Protein AF-A0A967MI50-F1 (afdb_monomer_lite)

Structure (mmCIF, N/CA/C/O backbone):
data_AF-A0A967MI50-F1
#
_entry.id   AF-A0A967MI50-F1
#
loop_
_atom_site.group_PDB
_atom_site.id
_atom_site.type_symbol
_atom_site.label_atom_id
_atom_site.label_alt_id
_atom_site.label_comp_id
_atom_site.label_asym_id
_atom_site.label_entity_id
_atom_site.label_seq_id
_atom_site.pdbx_PDB_ins_code
_atom_site.Cartn_x
_atom_site.Cartn_y
_atom_site.Cartn_z
_atom_site.occupancy
_atom_site.B_iso_or_equiv
_atom_site.auth_seq_id
_atom_site.auth_comp_id
_atom_site.auth_asym_id
_atom_site.auth_atom_id
_atom_site.pdbx_PDB_model_num
ATOM 1 N N . MET A 1 1 ? -12.822 7.056 10.143 1.00 92.88 1 MET A N 1
ATOM 2 C CA . MET A 1 1 ? -11.696 7.834 10.703 1.00 92.88 1 MET A CA 1
ATOM 3 C C . MET A 1 1 ? -12.243 8.909 11.616 1.00 92.88 1 MET A C 1
ATOM 5 O O . MET A 1 1 ? -13.267 9.495 11.274 1.00 92.88 1 MET A O 1
ATOM 9 N N . ALA A 1 2 ? -11.565 9.170 12.729 1.00 95.12 2 ALA A N 1
ATOM 10 C CA . ALA A 1 2 ? -11.855 10.281 13.630 1.00 95.12 2 ALA A CA 1
ATOM 11 C C . ALA A 1 2 ? -10.566 10.714 14.360 1.00 95.12 2 ALA A C 1
ATOM 13 O O . ALA A 1 2 ? -9.608 9.934 14.403 1.00 95.12 2 ALA A O 1
ATOM 14 N N . PRO A 1 3 ? -10.498 11.943 14.900 1.00 96.38 3 PRO A N 1
ATOM 15 C CA . PRO A 1 3 ? -9.355 12.371 15.698 1.00 96.38 3 PRO A CA 1
ATOM 16 C C . PRO A 1 3 ? -9.267 11.623 17.037 1.00 96.38 3 PRO A C 1
ATOM 18 O O . PRO A 1 3 ? -10.261 11.520 17.751 1.00 96.38 3 PRO A O 1
ATOM 21 N N . GLU A 1 4 ? -8.069 11.171 17.396 1.00 96.88 4 GLU A N 1
ATOM 22 C CA . GLU A 1 4 ? -7.679 10.768 18.750 1.00 96.88 4 GLU A CA 1
ATOM 23 C C . GLU A 1 4 ? -6.684 11.821 19.260 1.00 96.88 4 GLU A C 1
ATOM 25 O O . GLU A 1 4 ? -5.675 12.083 18.610 1.00 96.88 4 GLU A O 1
ATOM 30 N N . ASP A 1 5 ? -7.018 12.512 20.354 1.00 94.69 5 ASP A N 1
ATOM 31 C CA . ASP A 1 5 ? -6.256 13.661 20.879 1.00 94.69 5 ASP A CA 1
ATOM 32 C C . ASP A 1 5 ? -5.909 14.733 19.823 1.00 94.69 5 ASP A C 1
ATOM 34 O O . ASP A 1 5 ? -4.841 15.338 19.829 1.00 94.69 5 ASP A O 1
ATOM 38 N N . GLY A 1 6 ? -6.843 14.981 18.899 1.00 95.81 6 GLY A N 1
ATOM 39 C CA . GLY A 1 6 ? -6.698 15.985 17.839 1.00 95.81 6 GLY A CA 1
ATOM 40 C C . GLY A 1 6 ? -5.983 15.498 16.574 1.00 95.81 6 GLY A C 1
ATOM 41 O O . GLY A 1 6 ? -5.973 16.232 15.587 1.00 95.81 6 GLY A O 1
ATOM 42 N N . VAL A 1 7 ? -5.469 14.262 16.553 1.00 95.62 7 VAL A N 1
ATOM 43 C CA . VAL A 1 7 ? -4.745 13.679 15.410 1.00 95.62 7 VAL A CA 1
ATOM 44 C C . VAL A 1 7 ? -5.583 12.594 14.733 1.00 95.62 7 VAL A C 1
ATOM 46 O O . VAL A 1 7 ? -6.155 11.724 15.389 1.00 95.62 7 VAL A O 1
ATOM 49 N N . LEU A 1 8 ? -5.706 12.658 13.402 1.00 96.31 8 LEU A N 1
ATOM 50 C CA . LEU A 1 8 ? -6.582 11.766 12.636 1.00 96.31 8 LEU A CA 1
ATOM 51 C C . LEU A 1 8 ? -6.094 10.313 12.689 1.00 96.31 8 LEU A C 1
ATOM 53 O O . LEU A 1 8 ? -4.990 10.014 12.245 1.00 96.31 8 LEU A O 1
ATOM 57 N N . ASN A 1 9 ? -6.958 9.410 13.144 1.00 97.38 9 ASN A N 1
ATOM 58 C CA . ASN A 1 9 ? -6.672 7.984 13.226 1.00 97.38 9 ASN A CA 1
ATOM 59 C C . ASN A 1 9 ? -7.755 7.140 12.539 1.00 97.38 9 ASN A C 1
ATOM 61 O O . ASN A 1 9 ? -8.870 7.600 12.234 1.00 97.38 9 ASN A O 1
ATOM 65 N N . VAL A 1 10 ? -7.422 5.876 12.285 1.00 97.50 10 VAL A N 1
ATOM 66 C CA . VAL A 1 10 ? -8.356 4.872 11.783 1.00 97.50 10 VAL A CA 1
ATOM 67 C C . VAL A 1 10 ? -9.135 4.294 12.957 1.00 97.50 10 VAL A C 1
ATOM 69 O O . VAL A 1 10 ? -8.570 3.970 13.997 1.00 97.50 10 VAL A O 1
ATOM 72 N N . TRP A 1 11 ? -10.454 4.206 12.789 1.00 97.12 11 TRP A N 1
ATOM 73 C CA . TRP A 1 11 ? -11.377 3.710 13.805 1.00 97.12 11 TRP A CA 1
ATOM 74 C C . TRP A 1 11 ? -12.170 2.549 13.223 1.00 97.12 11 TRP A C 1
ATOM 76 O O . TRP A 1 11 ? -12.632 2.646 12.081 1.00 97.12 11 TRP A O 1
ATOM 86 N N . VAL A 1 12 ? -12.331 1.484 14.003 1.00 96.12 12 VAL A N 1
ATOM 87 C CA . VAL A 1 12 ? -13.017 0.249 13.606 1.00 96.12 12 VAL A CA 1
ATOM 88 C C . VAL A 1 12 ? -14.035 -0.121 14.675 1.00 96.12 12 VAL A C 1
ATOM 90 O O . VAL A 1 12 ? -13.785 0.030 15.868 1.00 96.12 12 VAL A O 1
ATOM 93 N N . GLY A 1 13 ? -15.202 -0.589 14.243 1.00 94.56 13 GLY A N 1
ATOM 94 C CA . GLY A 1 13 ? -16.276 -1.038 15.119 1.00 94.56 13 GLY A CA 1
ATOM 95 C C . GLY A 1 13 ? -17.375 -1.757 14.339 1.00 94.56 13 GLY A C 1
ATOM 96 O O . GLY A 1 13 ? -17.318 -1.814 13.106 1.00 94.56 13 GLY A O 1
ATOM 97 N N . PRO A 1 14 ? -18.384 -2.302 15.037 1.00 94.75 14 PRO A N 1
ATOM 98 C CA . PRO A 1 14 ? -19.516 -2.961 14.401 1.00 94.75 14 PRO A CA 1
ATOM 99 C C . PRO A 1 14 ? -20.259 -2.011 13.456 1.00 94.75 14 PRO A C 1
ATOM 101 O O . PRO A 1 14 ? -20.583 -0.879 13.821 1.00 94.75 14 PRO A O 1
ATOM 104 N N . ALA A 1 15 ? -20.579 -2.485 12.250 1.00 93.38 15 ALA A N 1
ATOM 105 C CA . ALA A 1 15 ? -21.279 -1.680 11.246 1.00 93.38 15 ALA A CA 1
ATOM 106 C C . ALA A 1 15 ? -22.688 -1.249 11.698 1.00 93.38 15 ALA A C 1
ATOM 108 O O . ALA A 1 15 ? -23.177 -0.200 11.284 1.00 93.38 15 ALA A O 1
ATOM 109 N N . ASP A 1 16 ? -23.333 -2.041 12.559 1.00 97.44 16 ASP A N 1
ATOM 110 C CA . ASP A 1 16 ? -24.654 -1.769 13.130 1.00 97.44 16 ASP A CA 1
ATOM 111 C C . ASP A 1 16 ? -24.607 -0.914 14.409 1.00 97.44 16 ASP A C 1
ATOM 113 O O . ASP A 1 16 ? -25.640 -0.395 14.836 1.00 97.44 16 ASP A O 1
ATOM 117 N N . ARG A 1 17 ? -23.422 -0.728 15.010 1.00 96.94 17 ARG A N 1
ATOM 118 C CA . ARG A 1 17 ? -23.211 0.070 16.229 1.00 96.94 17 ARG A CA 1
ATOM 119 C C . ARG A 1 17 ? -21.972 0.971 16.103 1.00 96.94 17 ARG A C 1
ATOM 121 O O . ARG A 1 17 ? -21.010 0.798 16.850 1.00 96.94 17 ARG A O 1
ATOM 128 N N . PRO A 1 18 ? -21.987 1.990 15.217 1.00 94.00 18 PRO A N 1
ATOM 129 C CA . PRO A 1 18 ? -20.830 2.864 14.988 1.00 94.00 18 PRO A CA 1
ATOM 130 C C . PRO A 1 18 ? -20.335 3.612 16.234 1.00 94.00 18 PRO A C 1
ATOM 132 O O . PRO A 1 18 ? -19.173 3.999 16.295 1.00 94.00 18 PRO A O 1
ATOM 135 N N . SER A 1 19 ? -21.198 3.812 17.236 1.00 95.75 19 SER A N 1
ATOM 136 C CA . SER A 1 19 ? -20.828 4.410 18.525 1.00 95.75 19 SER A CA 1
ATOM 137 C C . SER A 1 19 ? -19.870 3.550 19.355 1.00 95.75 19 SER A C 1
ATOM 139 O O . SER A 1 19 ? -19.278 4.060 20.297 1.00 95.75 19 SER A O 1
ATOM 141 N N . GLU A 1 20 ? -19.740 2.260 19.037 1.00 96.50 20 GLU A N 1
ATOM 142 C CA . GLU A 1 20 ? -18.793 1.336 19.674 1.00 96.50 20 GLU A CA 1
ATOM 143 C C . GLU A 1 20 ? -17.446 1.273 18.940 1.00 96.50 20 GLU A C 1
ATOM 145 O O . GLU A 1 20 ? -16.582 0.485 19.318 1.00 96.50 20 GLU A O 1
ATOM 150 N N . ALA A 1 21 ? -17.249 2.069 17.883 1.00 96.62 21 ALA A N 1
ATOM 151 C CA . ALA A 1 21 ? -15.967 2.120 17.197 1.00 96.62 21 ALA A CA 1
ATOM 152 C C . ALA A 1 21 ? -14.868 2.669 18.116 1.00 96.62 21 ALA A C 1
ATOM 154 O O . ALA A 1 21 ? -15.068 3.662 18.817 1.00 96.62 21 ALA A O 1
ATOM 155 N N . GLY A 1 22 ? -13.696 2.042 18.062 1.00 96.25 22 GLY A N 1
ATOM 156 C CA . GLY A 1 22 ? -12.484 2.486 18.745 1.00 96.25 22 GLY A CA 1
ATOM 157 C C . GLY A 1 22 ? -11.369 2.781 17.748 1.00 96.25 22 GLY A C 1
ATOM 158 O O . GLY A 1 22 ? -11.373 2.253 16.632 1.00 96.25 22 GLY A O 1
ATOM 159 N N . ALA A 1 23 ? -10.420 3.628 18.144 1.00 96.81 23 ALA A N 1
ATOM 160 C CA . ALA A 1 23 ? -9.195 3.831 17.385 1.00 96.81 23 ALA A CA 1
ATOM 161 C C . ALA A 1 23 ? -8.395 2.519 17.342 1.00 96.81 23 ALA A C 1
ATOM 163 O O . ALA A 1 23 ? -8.193 1.885 18.375 1.00 96.81 23 ALA A O 1
ATOM 164 N N . VAL A 1 24 ? -7.971 2.109 16.145 1.00 97.19 24 VAL A N 1
ATOM 165 C CA . VAL A 1 24 ? -7.056 0.967 15.954 1.00 97.19 24 VAL A CA 1
ATOM 166 C C . VAL A 1 24 ? -5.645 1.426 15.621 1.00 97.19 24 VAL A C 1
ATOM 168 O O . VAL A 1 24 ? -4.698 0.676 15.781 1.00 97.19 24 VAL A O 1
ATOM 171 N N . THR A 1 25 ? -5.488 2.669 15.180 1.00 96.62 25 THR A N 1
ATOM 172 C CA . THR A 1 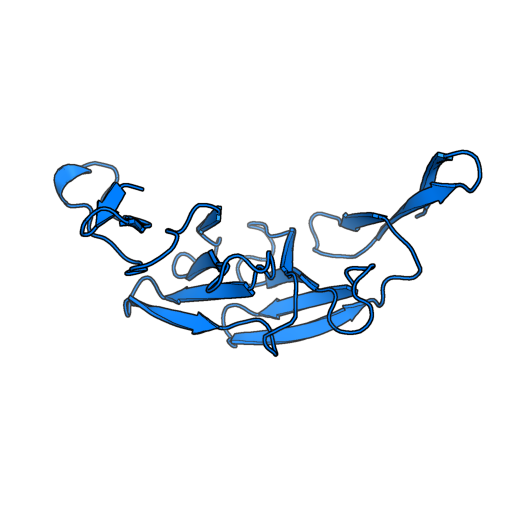25 ? -4.186 3.316 15.041 1.00 96.62 25 THR A CA 1
ATOM 173 C C . THR A 1 25 ? -4.076 4.434 16.066 1.00 96.62 25 THR A C 1
ATOM 175 O O . THR A 1 25 ? -5.087 5.030 16.436 1.00 96.62 25 THR A O 1
ATOM 178 N N . HIS A 1 26 ? -2.849 4.747 16.476 1.00 95.12 26 HIS A N 1
ATOM 179 C CA . HIS A 1 26 ? -2.576 5.722 17.536 1.00 95.12 26 HIS A CA 1
ATOM 180 C C . HIS A 1 26 ? -1.485 6.714 17.132 1.00 95.12 26 HIS A C 1
ATOM 182 O O . HIS A 1 26 ? -0.593 7.022 17.924 1.00 95.12 26 HIS A O 1
ATOM 188 N N . ASP A 1 27 ? -1.522 7.186 15.884 1.00 94.00 27 ASP A N 1
ATOM 189 C CA . ASP A 1 27 ? -0.601 8.225 15.444 1.00 94.00 27 ASP A CA 1
ATOM 190 C C . ASP A 1 27 ? -0.854 9.527 16.211 1.00 94.00 27 ASP A C 1
ATOM 192 O O . ASP A 1 27 ? -2.003 9.912 16.447 1.00 94.00 27 ASP A O 1
ATOM 196 N N . ARG A 1 28 ? 0.236 10.192 16.600 1.00 93.50 28 ARG A N 1
ATOM 197 C CA . ARG A 1 28 ? 0.229 11.398 17.444 1.00 93.50 28 ARG A CA 1
ATOM 198 C C . ARG A 1 28 ? 0.812 12.622 16.752 1.00 93.50 28 ARG A C 1
ATOM 200 O O . ARG A 1 28 ? 0.946 13.655 17.399 1.00 93.50 28 ARG A O 1
ATOM 207 N N . ASP A 1 29 ? 1.138 12.507 15.470 1.00 91.50 29 ASP A N 1
ATOM 208 C CA . ASP A 1 29 ? 1.790 13.571 14.720 1.00 91.50 29 ASP A CA 1
ATOM 209 C C . ASP 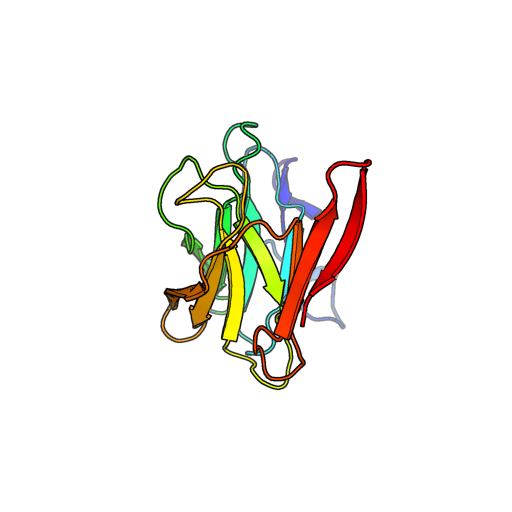A 1 29 ? 0.933 14.038 13.535 1.00 91.50 29 ASP A C 1
ATOM 211 O O . ASP A 1 29 ? 0.116 14.955 13.661 1.00 91.50 29 ASP A O 1
ATOM 215 N N . ARG A 1 30 ? 1.064 13.393 12.372 1.00 90.31 30 ARG A N 1
ATOM 216 C CA . ARG A 1 30 ? 0.479 13.896 11.119 1.00 90.31 30 ARG A CA 1
ATOM 217 C C . ARG A 1 30 ? -0.939 13.399 10.860 1.00 90.31 30 ARG A C 1
ATOM 219 O O . ARG A 1 30 ? -1.687 14.040 10.112 1.00 90.31 30 ARG A O 1
ATOM 226 N N . GLY A 1 31 ? -1.306 12.271 11.443 1.00 92.88 31 GLY A N 1
ATOM 227 C CA . GLY A 1 31 ? -2.525 11.513 11.219 1.00 92.88 31 GLY A CA 1
ATOM 228 C C . GLY A 1 31 ? -2.473 10.613 9.984 1.00 92.88 31 GLY A C 1
ATOM 229 O O . GLY A 1 31 ? -1.815 10.909 8.983 1.00 92.88 31 GLY A O 1
ATOM 230 N N . ILE A 1 32 ? -3.243 9.529 10.027 1.00 94.69 32 ILE A N 1
ATOM 231 C CA . ILE A 1 32 ? -3.342 8.535 8.954 1.00 94.69 32 ILE A CA 1
ATOM 232 C C . ILE A 1 32 ? -4.491 8.906 8.017 1.00 94.69 32 ILE A C 1
ATOM 234 O O . ILE A 1 32 ? -5.632 9.086 8.446 1.00 94.69 32 ILE A O 1
ATOM 238 N N . ARG A 1 33 ? -4.183 9.029 6.721 1.00 92.12 33 ARG A N 1
ATOM 239 C CA . ARG A 1 33 ? -5.141 9.446 5.675 1.00 92.12 33 ARG A CA 1
ATOM 240 C C . ARG A 1 33 ? -5.393 8.379 4.620 1.00 92.12 33 ARG A C 1
ATOM 242 O O . ARG A 1 33 ? -6.489 8.327 4.068 1.00 92.12 33 ARG A O 1
ATOM 249 N N . THR A 1 34 ? -4.406 7.526 4.373 1.00 95.06 34 THR A N 1
ATOM 250 C CA . THR A 1 34 ? -4.478 6.473 3.362 1.00 95.06 34 THR A CA 1
ATOM 251 C C . THR A 1 34 ? -4.414 5.127 4.055 1.00 95.06 34 THR A C 1
ATOM 253 O O . THR A 1 34 ? -3.407 4.796 4.675 1.00 95.06 34 THR A O 1
ATOM 256 N N . TYR A 1 35 ? -5.499 4.367 3.966 1.00 96.75 35 TYR A N 1
ATOM 257 C CA . TYR A 1 35 ? -5.623 3.043 4.561 1.00 96.75 35 TYR A CA 1
ATOM 258 C C . TYR A 1 35 ? -6.581 2.178 3.744 1.00 96.75 35 TYR A C 1
ATOM 260 O O . TYR A 1 35 ? -7.364 2.684 2.936 1.00 96.75 35 TYR A O 1
ATOM 268 N N . SER A 1 36 ? -6.521 0.866 3.935 1.00 96.12 36 SER A N 1
ATOM 269 C CA . SER A 1 36 ? -7.437 -0.093 3.317 1.00 96.12 36 SER A CA 1
ATOM 270 C C . SER A 1 36 ? -7.574 -1.337 4.188 1.00 96.12 36 SER A C 1
ATOM 272 O O . SER A 1 36 ? -6.594 -1.818 4.753 1.00 96.12 36 SER A O 1
ATOM 274 N N . PHE A 1 37 ? -8.794 -1.866 4.277 1.00 96.62 37 PHE A N 1
ATOM 275 C CA . PHE A 1 37 ? -9.020 -3.209 4.807 1.00 96.62 37 PHE A CA 1
ATOM 276 C C . PHE A 1 37 ? -8.601 -4.229 3.754 1.00 96.62 37 PHE A C 1
ATOM 278 O O . PHE A 1 37 ? -8.983 -4.101 2.587 1.00 96.62 37 PHE A O 1
ATOM 285 N N . CYS A 1 38 ? -7.820 -5.220 4.165 1.00 97.88 38 CYS A N 1
ATOM 286 C CA . CYS A 1 38 ? -7.419 -6.312 3.296 1.00 97.88 38 CYS A CA 1
ATOM 287 C C . CYS A 1 38 ? -8.528 -7.364 3.202 1.00 97.88 38 CYS A C 1
ATOM 289 O O . CYS A 1 38 ? -9.475 -7.386 3.988 1.00 97.88 38 CYS A O 1
ATOM 291 N N . HIS A 1 39 ? -8.416 -8.245 2.213 1.00 96.88 39 HIS A N 1
ATOM 292 C CA . HIS A 1 39 ? -9.400 -9.298 1.958 1.00 96.88 39 HIS A CA 1
ATOM 293 C C . HIS A 1 39 ? -9.187 -10.575 2.795 1.00 96.88 39 HIS A C 1
ATOM 295 O O . HIS A 1 39 ? -9.770 -11.608 2.474 1.00 96.88 39 HIS A O 1
ATOM 301 N N . ASP A 1 40 ? -8.352 -10.522 3.835 1.00 95.12 40 ASP A N 1
ATOM 302 C CA . ASP A 1 40 ? -8.000 -11.639 4.724 1.00 95.12 40 ASP A CA 1
ATOM 303 C C . ASP A 1 40 ? -8.747 -11.617 6.074 1.00 95.12 40 ASP A C 1
ATOM 305 O O . ASP A 1 40 ? -8.395 -12.366 6.985 1.00 95.12 40 ASP A O 1
ATOM 309 N N . ASP A 1 41 ? -9.754 -10.746 6.209 1.00 91.75 41 ASP A N 1
ATOM 310 C CA . ASP A 1 41 ? -10.572 -10.525 7.414 1.00 91.75 41 ASP A CA 1
ATOM 311 C C . ASP A 1 41 ? -9.779 -10.148 8.683 1.00 91.75 41 ASP A C 1
ATOM 313 O O . ASP A 1 41 ? -10.323 -10.160 9.790 1.00 91.75 41 ASP A O 1
ATOM 317 N N . ARG A 1 42 ? -8.497 -9.795 8.541 1.00 94.44 42 ARG A N 1
ATOM 318 C CA . ARG A 1 42 ? -7.575 -9.613 9.669 1.00 94.44 42 ARG A CA 1
ATOM 319 C C . ARG A 1 42 ? -6.749 -8.344 9.564 1.00 94.44 42 ARG A C 1
ATOM 321 O O . ARG A 1 42 ? -6.490 -7.713 10.585 1.00 94.44 42 ARG A O 1
ATOM 328 N N . THR A 1 43 ? -6.339 -7.972 8.360 1.00 98.00 43 THR A N 1
ATOM 329 C CA . THR A 1 43 ? -5.286 -6.980 8.170 1.00 98.00 43 THR A CA 1
ATOM 330 C C . THR A 1 43 ? -5.853 -5.651 7.688 1.00 98.00 43 THR A C 1
ATOM 332 O O . THR A 1 43 ? -6.635 -5.574 6.737 1.00 98.00 43 THR A O 1
ATOM 335 N N . LEU A 1 44 ? -5.408 -4.567 8.313 1.00 97.94 44 LEU A N 1
ATOM 336 C CA . LEU A 1 44 ? -5.565 -3.210 7.809 1.00 97.94 44 LEU A CA 1
ATOM 337 C C . LEU A 1 44 ? -4.198 -2.684 7.389 1.00 97.94 44 LEU A C 1
ATOM 339 O O . LEU A 1 44 ? -3.283 -2.643 8.200 1.00 97.94 44 LEU A O 1
ATOM 343 N N . VAL A 1 45 ? -4.051 -2.244 6.143 1.00 98.06 45 VAL A N 1
ATOM 344 C CA . VAL A 1 45 ? -2.829 -1.553 5.714 1.00 98.06 45 VAL A CA 1
ATOM 345 C C . VAL A 1 45 ? -3.030 -0.052 5.721 1.00 98.06 45 VAL A C 1
ATOM 347 O O . VAL A 1 45 ? -4.127 0.436 5.441 1.00 98.06 45 VAL A O 1
ATOM 350 N N . TYR A 1 46 ? -1.970 0.691 6.011 1.00 97.62 46 TYR A N 1
ATOM 351 C CA . TYR A 1 46 ? -1.978 2.144 5.926 1.00 97.62 46 TYR A CA 1
ATOM 352 C C . TYR A 1 46 ? -0.618 2.700 5.512 1.00 97.62 46 TYR A C 1
ATOM 354 O O . TYR A 1 46 ? 0.422 2.085 5.749 1.00 97.62 46 TYR A O 1
ATOM 362 N N . LEU A 1 47 ? -0.642 3.863 4.861 1.00 95.62 47 LEU A N 1
ATOM 363 C CA . LEU A 1 47 ? 0.558 4.622 4.522 1.00 95.62 47 LEU A CA 1
ATOM 364 C C . LEU A 1 47 ? 0.756 5.745 5.533 1.00 95.62 47 LEU A C 1
ATOM 366 O O . LEU A 1 47 ? -0.193 6.459 5.876 1.00 95.62 47 LEU A O 1
ATOM 370 N N . GLN A 1 48 ? 1.998 5.917 5.968 1.00 92.50 48 GLN A N 1
ATOM 371 C CA . GLN A 1 48 ? 2.373 6.961 6.907 1.00 92.50 48 GLN A CA 1
ATOM 372 C C . GLN A 1 48 ? 3.692 7.620 6.506 1.00 92.50 48 GLN A C 1
ATOM 374 O O . GLN A 1 48 ? 4.653 6.946 6.147 1.00 92.50 48 GLN A O 1
ATOM 379 N N . ASP A 1 49 ? 3.712 8.942 6.613 1.00 88.25 49 ASP A N 1
ATOM 380 C CA . ASP A 1 49 ? 4.904 9.786 6.623 1.00 88.25 49 ASP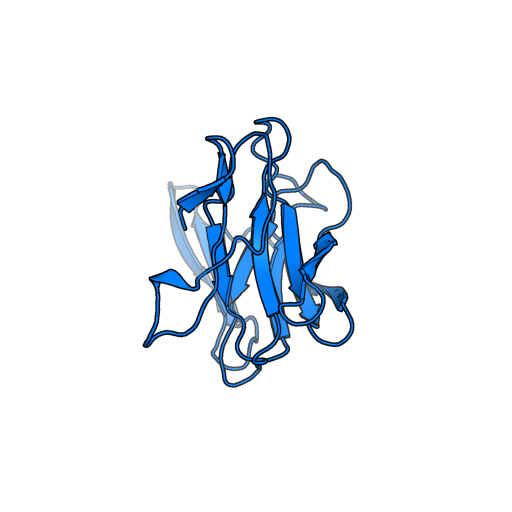 A CA 1
ATOM 381 C C . ASP A 1 49 ? 5.087 10.263 8.080 1.00 88.25 49 ASP A C 1
ATOM 383 O O . ASP A 1 49 ? 4.117 10.702 8.707 1.00 88.25 49 ASP A O 1
ATOM 387 N N . THR A 1 50 ? 6.296 10.114 8.632 1.00 74.69 50 THR A N 1
ATOM 388 C CA . THR A 1 50 ? 6.603 10.404 10.049 1.00 74.69 50 THR A CA 1
ATOM 389 C C . THR A 1 50 ? 7.244 11.777 10.264 1.00 74.69 50 THR A C 1
ATOM 391 O O . THR A 1 50 ? 7.362 12.181 11.410 1.00 74.69 50 THR A O 1
ATOM 394 N N . GLU A 1 51 ? 7.651 12.510 9.219 1.00 79.19 51 GLU A N 1
ATOM 395 C CA . GLU A 1 51 ? 8.392 13.780 9.388 1.00 79.19 51 GLU A CA 1
ATOM 396 C C . GLU A 1 51 ? 8.032 14.878 8.371 1.00 79.19 51 GLU A C 1
ATOM 398 O O . GLU A 1 51 ? 8.601 15.969 8.396 1.00 79.19 51 GLU A O 1
ATOM 403 N N . GLY A 1 52 ? 7.059 14.648 7.490 1.00 77.25 52 GLY A N 1
ATOM 404 C CA . GLY A 1 52 ? 6.776 15.581 6.402 1.00 77.25 52 GLY A CA 1
ATOM 405 C C . GLY A 1 52 ? 7.755 15.488 5.243 1.00 77.25 52 GLY A C 1
ATOM 406 O O . GLY A 1 52 ? 7.832 16.435 4.465 1.00 77.25 52 GLY A O 1
ATOM 407 N N . ASP A 1 53 ? 8.491 14.386 5.143 1.00 80.19 53 ASP A N 1
ATOM 408 C CA . ASP A 1 53 ? 9.499 14.150 4.111 1.00 80.19 53 ASP A CA 1
ATOM 409 C C . ASP A 1 53 ? 8.911 13.563 2.820 1.00 80.19 53 ASP A C 1
ATOM 411 O O . ASP A 1 53 ? 9.633 13.385 1.844 1.00 80.19 53 ASP A O 1
ATOM 415 N N . GLU A 1 54 ? 7.599 13.293 2.804 1.00 82.00 54 GLU A N 1
ATOM 416 C CA . GLU A 1 54 ? 6.877 12.644 1.706 1.00 82.00 54 GLU A CA 1
ATOM 417 C C . GLU A 1 54 ? 7.325 11.188 1.442 1.00 82.00 54 GLU A C 1
ATOM 419 O O . GLU A 1 54 ? 6.868 10.561 0.481 1.00 82.00 54 GLU A O 1
ATOM 424 N N . ASN A 1 55 ? 8.123 10.597 2.342 1.00 89.19 55 ASN A N 1
ATOM 425 C CA . ASN A 1 55 ? 8.520 9.190 2.308 1.00 89.19 55 ASN A CA 1
ATOM 426 C C . ASN A 1 55 ? 7.437 8.316 2.948 1.00 89.19 55 ASN A C 1
ATOM 428 O O . ASN A 1 55 ? 7.508 7.886 4.107 1.00 89.19 55 ASN A O 1
ATOM 432 N N . TRP A 1 56 ? 6.386 8.062 2.167 1.00 92.75 56 TRP A N 1
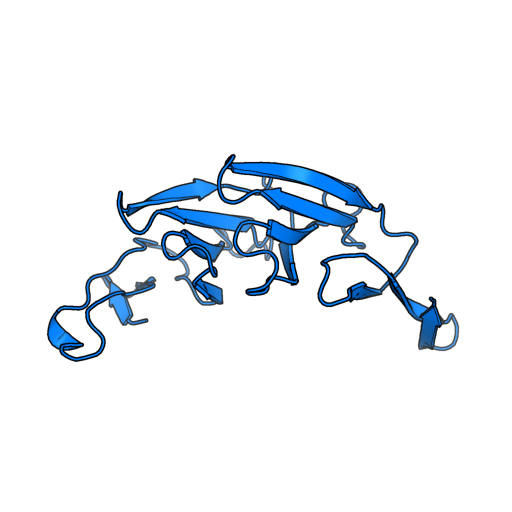ATOM 433 C CA . TRP A 1 56 ? 5.272 7.212 2.574 1.00 92.75 56 TRP A CA 1
ATOM 434 C C . TRP A 1 56 ? 5.727 5.770 2.782 1.00 92.75 56 TRP A C 1
ATOM 436 O O . TRP A 1 56 ? 6.077 5.071 1.834 1.00 92.75 56 TRP A O 1
ATOM 446 N N . ARG A 1 57 ? 5.647 5.288 4.019 1.00 94.94 57 ARG A N 1
ATOM 447 C CA . ARG A 1 57 ? 5.949 3.902 4.389 1.00 94.94 57 ARG A CA 1
ATOM 448 C C . ARG A 1 57 ? 4.673 3.101 4.587 1.00 94.94 57 ARG A C 1
ATOM 450 O O . ARG A 1 57 ? 3.681 3.622 5.098 1.00 94.94 57 ARG A O 1
ATOM 457 N N . LEU A 1 58 ? 4.704 1.831 4.184 1.00 97.44 58 LEU A N 1
ATOM 458 C CA . LEU A 1 58 ? 3.576 0.916 4.341 1.00 97.44 58 LEU A CA 1
ATOM 459 C C . LEU A 1 58 ? 3.657 0.213 5.692 1.00 97.44 58 LEU A C 1
ATOM 461 O O . LEU A 1 58 ? 4.676 -0.391 6.027 1.00 97.44 58 LEU A O 1
ATOM 465 N N . TYR A 1 59 ? 2.555 0.256 6.426 1.00 97.38 59 TYR A N 1
ATOM 466 C CA . TYR A 1 59 ? 2.351 -0.476 7.665 1.00 97.38 59 TYR A CA 1
ATOM 467 C C . TYR A 1 59 ? 1.204 -1.468 7.495 1.00 97.38 59 TYR A C 1
ATOM 469 O O . TYR A 1 59 ? 0.224 -1.176 6.803 1.00 97.38 59 TYR A O 1
ATOM 477 N N . ALA A 1 60 ? 1.323 -2.620 8.146 1.00 98.12 60 ALA A N 1
ATOM 478 C CA . ALA A 1 60 ? 0.267 -3.614 8.272 1.00 98.12 60 ALA A CA 1
ATOM 479 C C . ALA A 1 60 ? -0.130 -3.732 9.743 1.00 98.12 60 ALA A C 1
ATOM 481 O O . ALA A 1 60 ? 0.717 -3.973 10.602 1.00 98.12 60 ALA A O 1
ATOM 482 N N . LEU A 1 61 ? -1.415 -3.539 10.018 1.00 98.19 61 LEU A N 1
ATOM 483 C CA . LEU A 1 61 ? -2.017 -3.651 11.332 1.00 98.19 61 LEU A CA 1
ATOM 484 C C . LEU A 1 61 ? -2.866 -4.911 11.417 1.00 98.19 61 LEU A C 1
ATOM 486 O O . LEU A 1 61 ? -3.764 -5.131 10.602 1.00 98.19 61 LEU A O 1
ATOM 490 N N . ASP A 1 62 ? -2.609 -5.693 12.452 1.00 97.19 62 ASP A N 1
ATOM 491 C CA . ASP A 1 62 ? -3.419 -6.833 12.835 1.00 97.19 62 ASP A CA 1
ATOM 492 C C . ASP A 1 62 ? -4.639 -6.363 13.637 1.00 97.19 62 ASP A C 1
ATOM 494 O O . ASP A 1 62 ? -4.505 -5.827 14.736 1.00 97.19 62 ASP A O 1
ATOM 498 N N . LEU A 1 63 ? -5.850 -6.547 13.108 1.00 95.75 63 LEU A N 1
ATOM 499 C CA . LEU A 1 63 ? -7.077 -6.087 13.769 1.00 95.75 63 LEU A CA 1
ATOM 500 C C . LEU A 1 63 ? -7.425 -6.888 15.032 1.00 95.75 63 LEU A C 1
ATOM 502 O O . LEU A 1 63 ? -8.244 -6.426 15.825 1.00 95.75 63 LEU A O 1
ATOM 506 N N . ALA A 1 64 ? -6.846 -8.078 15.223 1.00 93.56 64 ALA A N 1
ATOM 507 C CA . ALA A 1 64 ? -7.108 -8.905 16.395 1.00 93.56 64 ALA A CA 1
ATOM 508 C C . ALA A 1 64 ? -6.191 -8.538 17.570 1.00 93.56 64 ALA A C 1
ATOM 510 O O . ALA A 1 64 ? -6.663 -8.492 18.707 1.00 93.56 64 ALA A O 1
ATOM 511 N N . SER A 1 65 ? -4.903 -8.286 17.319 1.00 95.00 65 SER A N 1
ATOM 512 C CA . SER A 1 65 ? -3.946 -7.876 18.357 1.00 95.00 65 SER A CA 1
ATOM 513 C C . SER A 1 65 ? -3.832 -6.359 18.525 1.00 95.00 65 SER A C 1
ATOM 515 O O . SER A 1 65 ? -3.437 -5.902 19.595 1.00 95.00 65 SER A O 1
ATOM 517 N N . GLY A 1 66 ? -4.178 -5.578 17.498 1.00 94.94 66 GLY A N 1
ATOM 518 C CA . GLY A 1 66 ? -3.928 -4.135 17.443 1.00 94.94 66 GLY A CA 1
ATOM 519 C C . GLY A 1 66 ? -2.462 -3.778 17.170 1.00 94.94 66 GLY A C 1
ATOM 520 O O . GLY A 1 66 ? -2.094 -2.606 17.231 1.00 94.94 66 GLY A O 1
ATOM 521 N N . GLU A 1 67 ? -1.608 -4.764 16.890 1.00 95.88 67 GLU A N 1
ATOM 522 C CA . GLU A 1 67 ? -0.192 -4.534 16.617 1.00 95.88 67 GLU A CA 1
ATOM 523 C C . GLU A 1 67 ? 0.018 -4.078 15.173 1.00 95.88 67 GLU A C 1
ATOM 525 O O . GLU A 1 67 ? -0.576 -4.616 14.238 1.00 95.88 67 GLU A O 1
ATOM 530 N N . SER A 1 68 ? 0.896 -3.090 14.997 1.00 95.88 68 SER A N 1
ATOM 531 C CA . SER A 1 68 ? 1.302 -2.587 13.688 1.00 95.88 68 SER A CA 1
ATOM 532 C C . SER A 1 68 ? 2.755 -2.941 13.399 1.00 95.88 68 SER A C 1
ATOM 534 O O . SER A 1 68 ? 3.633 -2.764 14.247 1.00 95.88 68 SER A O 1
ATOM 536 N N . GLN A 1 69 ? 3.010 -3.402 12.181 1.00 95.56 69 GLN A N 1
ATOM 537 C CA . GLN A 1 69 ? 4.330 -3.741 11.674 1.00 95.56 69 GLN A CA 1
ATOM 538 C C . GLN A 1 69 ? 4.677 -2.854 10.474 1.00 95.56 69 GLN A C 1
ATOM 540 O O . GLN A 1 69 ? 3.894 -2.723 9.532 1.00 95.56 69 GLN A O 1
ATOM 545 N N . LEU A 1 70 ? 5.888 -2.288 10.477 1.00 95.94 70 LEU A N 1
ATOM 546 C CA . LEU A 1 70 ? 6.465 -1.647 9.296 1.00 95.94 70 LEU A CA 1
ATOM 547 C C . LEU A 1 70 ? 6.781 -2.716 8.237 1.00 95.94 70 LEU A C 1
ATOM 549 O O . LEU A 1 70 ? 7.538 -3.650 8.505 1.00 95.94 70 LEU A O 1
ATOM 553 N N . VAL A 1 71 ? 6.213 -2.569 7.040 1.00 97.31 71 VAL A N 1
ATOM 554 C CA . VAL A 1 71 ? 6.387 -3.512 5.922 1.00 97.31 71 VAL A CA 1
ATOM 555 C C . VAL A 1 71 ? 7.582 -3.131 5.051 1.00 97.31 71 VAL A C 1
ATOM 557 O O . VAL A 1 71 ? 8.334 -3.993 4.603 1.00 97.31 71 VAL A O 1
ATOM 560 N N . THR A 1 72 ? 7.758 -1.839 4.782 1.00 96.12 72 THR A N 1
ATOM 561 C CA . THR A 1 72 ? 8.791 -1.349 3.861 1.00 96.12 72 THR A CA 1
ATOM 562 C C . THR A 1 72 ? 10.155 -1.206 4.535 1.00 96.12 72 THR A C 1
ATOM 564 O O . THR A 1 72 ? 10.218 -0.715 5.664 1.00 96.12 72 THR A O 1
ATOM 567 N N . PRO A 1 73 ? 11.256 -1.570 3.855 1.00 90.81 73 PRO A N 1
ATOM 568 C CA . PRO A 1 73 ? 12.600 -1.411 4.392 1.00 90.81 73 PRO A CA 1
ATOM 569 C C . PRO A 1 73 ? 13.057 0.051 4.347 1.00 90.81 73 PRO A C 1
ATOM 571 O O . PRO A 1 73 ? 12.737 0.782 3.415 1.00 90.81 73 PRO A O 1
ATOM 574 N N . GLY A 1 74 ? 13.893 0.439 5.310 1.00 84.81 74 GLY A N 1
ATOM 575 C CA . GLY A 1 74 ? 14.545 1.749 5.320 1.00 84.81 74 GLY A CA 1
ATOM 576 C C . GLY A 1 74 ? 13.622 2.916 5.685 1.00 84.81 74 GLY A C 1
ATOM 577 O O . GLY A 1 74 ? 12.453 2.742 6.028 1.00 84.81 74 GLY A O 1
ATOM 578 N N . THR A 1 75 ? 14.197 4.118 5.665 1.00 83.19 75 THR A N 1
ATOM 579 C CA . THR A 1 75 ? 13.511 5.375 6.011 1.00 83.19 75 THR A CA 1
ATOM 580 C C . THR A 1 75 ? 13.341 6.314 4.821 1.00 83.19 75 THR A C 1
ATOM 582 O O . THR A 1 75 ? 12.443 7.140 4.854 1.00 83.19 75 THR A O 1
ATOM 585 N N . ASP A 1 76 ? 14.157 6.168 3.775 1.00 88.25 76 ASP A N 1
ATOM 586 C CA . ASP A 1 76 ? 14.150 7.021 2.579 1.00 88.25 76 ASP A CA 1
ATOM 587 C C . ASP A 1 76 ? 13.488 6.290 1.405 1.00 88.25 76 ASP A C 1
ATOM 589 O O . ASP A 1 76 ? 14.116 5.966 0.398 1.00 88.25 76 ASP A O 1
ATOM 593 N N . VAL A 1 77 ? 12.232 5.891 1.612 1.00 92.94 77 VAL A N 1
ATOM 594 C CA . VAL A 1 77 ? 11.450 5.154 0.618 1.00 92.94 77 VAL A CA 1
ATOM 595 C C . VAL A 1 77 ? 10.044 5.715 0.503 1.00 92.94 77 VAL A C 1
ATOM 597 O O . VAL A 1 77 ? 9.389 6.042 1.490 1.00 92.94 77 VAL A O 1
ATOM 600 N N . HIS A 1 78 ? 9.549 5.722 -0.724 1.00 95.56 78 HIS A N 1
ATOM 601 C CA . HIS A 1 78 ? 8.173 6.011 -1.064 1.00 95.56 78 HIS A CA 1
ATOM 602 C C . HIS A 1 78 ? 7.493 4.729 -1.548 1.00 95.56 78 HIS A C 1
ATOM 604 O O . HIS A 1 78 ? 7.781 4.220 -2.636 1.00 95.56 78 HIS A O 1
ATOM 610 N N . ALA A 1 79 ? 6.535 4.242 -0.767 1.00 96.88 79 ALA A N 1
ATOM 611 C CA . ALA A 1 79 ? 5.689 3.108 -1.096 1.00 96.88 79 ALA A CA 1
ATOM 612 C C . ALA A 1 79 ? 4.315 3.528 -1.627 1.00 96.88 79 ALA A C 1
ATOM 614 O O . ALA A 1 79 ? 3.723 4.520 -1.205 1.00 96.88 79 ALA A O 1
ATOM 615 N N . MET A 1 80 ? 3.766 2.705 -2.515 1.00 95.88 80 MET A N 1
ATOM 616 C CA . MET A 1 80 ? 2.370 2.776 -2.939 1.00 95.88 80 MET A CA 1
ATOM 617 C C . MET A 1 80 ? 1.784 1.375 -3.099 1.00 95.88 80 MET A C 1
ATOM 619 O O . MET A 1 80 ? 2.482 0.447 -3.497 1.00 95.88 80 MET A O 1
ATOM 623 N N . VAL A 1 81 ? 0.492 1.206 -2.829 1.00 97.69 81 VAL A N 1
ATOM 624 C CA . VAL A 1 81 ? -0.204 -0.047 -3.154 1.00 97.69 81 VAL A CA 1
ATOM 625 C C . VAL A 1 81 ? -0.520 -0.041 -4.648 1.00 97.69 81 VAL A C 1
ATOM 627 O O . VAL A 1 81 ? -1.260 0.820 -5.115 1.00 97.69 81 VAL A O 1
ATOM 630 N N . LEU A 1 82 ? 0.038 -0.995 -5.395 1.00 98.00 82 LEU A N 1
ATOM 631 C CA . LEU A 1 82 ? -0.204 -1.138 -6.834 1.00 98.00 82 LEU A CA 1
ATOM 632 C C . LEU A 1 82 ? -1.446 -1.984 -7.110 1.00 98.00 82 LEU A C 1
ATOM 634 O O . LEU A 1 82 ? -2.246 -1.649 -7.979 1.00 98.00 82 LEU A O 1
ATOM 638 N N . ALA A 1 83 ? -1.605 -3.092 -6.381 1.00 98.06 83 ALA A N 1
ATOM 639 C CA . ALA A 1 83 ? -2.754 -3.974 -6.529 1.00 98.06 83 ALA A CA 1
ATOM 640 C C . ALA A 1 83 ? -2.989 -4.823 -5.277 1.00 98.06 83 ALA A C 1
ATOM 642 O O . ALA A 1 83 ? -2.068 -5.417 -4.721 1.00 98.06 83 ALA A O 1
ATOM 643 N N . HIS A 1 84 ? -4.251 -4.936 -4.881 1.00 97.94 84 HIS A N 1
ATOM 644 C CA . HIS A 1 84 ? -4.730 -5.885 -3.884 1.00 97.94 84 HIS A CA 1
ATOM 645 C C . HIS A 1 84 ? -6.168 -6.260 -4.243 1.00 97.94 84 HIS A C 1
ATOM 647 O O . HIS A 1 84 ? -6.949 -5.391 -4.636 1.00 97.94 84 HIS A O 1
ATOM 653 N N . ASN A 1 85 ? -6.512 -7.547 -4.189 1.00 96.75 85 ASN A N 1
ATOM 654 C CA . ASN A 1 85 ? -7.839 -8.003 -4.585 1.00 96.75 85 ASN A CA 1
ATOM 655 C C . ASN A 1 85 ? -8.268 -9.279 -3.849 1.00 96.75 85 ASN A C 1
ATOM 657 O O . ASN A 1 85 ? -7.461 -10.004 -3.274 1.00 96.75 85 ASN A O 1
ATOM 661 N N . ARG A 1 86 ? -9.571 -9.563 -3.904 1.00 96.75 86 ARG A N 1
ATOM 662 C CA . ARG A 1 86 ? -10.194 -10.692 -3.198 1.00 96.75 86 ARG A CA 1
ATOM 663 C C . ARG A 1 86 ? -9.834 -12.082 -3.732 1.00 96.75 86 ARG A C 1
ATOM 665 O O . ARG A 1 86 ? -10.128 -13.064 -3.062 1.00 96.75 86 ARG A O 1
ATOM 672 N N . TRP A 1 87 ? -9.292 -12.192 -4.947 1.00 97.50 87 TRP A N 1
ATOM 673 C CA . TRP A 1 87 ? -8.911 -13.487 -5.528 1.00 97.50 87 TRP A CA 1
ATOM 674 C C . TRP A 1 87 ? -7.567 -13.975 -4.976 1.00 97.50 87 TRP A C 1
ATOM 676 O O . TRP A 1 87 ? -7.328 -15.179 -4.919 1.00 97.50 87 TRP A O 1
ATOM 686 N N . HIS A 1 88 ? -6.742 -13.043 -4.495 1.00 97.31 88 HIS A N 1
ATOM 687 C CA . HIS A 1 88 ? -5.479 -13.295 -3.809 1.00 97.31 88 HIS A CA 1
ATOM 688 C C . HIS A 1 88 ? -5.457 -12.558 -2.460 1.00 97.31 88 HIS A C 1
ATOM 690 O O . HIS A 1 88 ? -4.710 -11.595 -2.294 1.00 97.31 88 HIS A O 1
ATOM 696 N N . PRO A 1 89 ? -6.282 -12.986 -1.486 1.00 96.94 89 PRO A N 1
ATOM 697 C CA . PRO A 1 89 ? -6.590 -12.191 -0.297 1.00 96.94 89 PRO A CA 1
ATOM 698 C C . PRO A 1 89 ? -5.393 -11.932 0.621 1.00 96.94 89 PRO A C 1
ATOM 700 O O . PRO A 1 89 ? -5.399 -10.953 1.355 1.00 96.94 89 PRO A O 1
ATOM 703 N N . THR A 1 90 ? -4.357 -12.770 0.558 1.00 96.62 90 THR A N 1
ATOM 704 C CA . THR A 1 90 ? -3.129 -12.628 1.354 1.00 96.62 90 THR A CA 1
ATOM 705 C C . THR A 1 90 ? -1.959 -12.057 0.554 1.00 96.62 90 THR A C 1
ATOM 707 O O . THR A 1 90 ? -0.835 -12.047 1.047 1.00 96.62 90 THR A O 1
ATOM 710 N N . SER A 1 91 ? -2.187 -11.596 -0.682 1.00 97.81 91 SER A N 1
ATOM 711 C CA . SER A 1 91 ? -1.137 -11.047 -1.539 1.00 97.81 91 SER A CA 1
ATOM 712 C C . SER A 1 91 ? -1.447 -9.616 -1.960 1.00 97.81 91 SER A C 1
ATOM 714 O O . SER A 1 91 ? -2.570 -9.264 -2.332 1.00 97.81 91 SER A O 1
ATOM 716 N N . MET A 1 92 ? -0.421 -8.777 -1.914 1.00 98.56 92 MET A N 1
ATOM 717 C CA . MET A 1 92 ? -0.483 -7.386 -2.334 1.00 98.56 92 MET A CA 1
ATOM 718 C C . MET A 1 92 ? 0.753 -7.053 -3.156 1.00 98.56 92 MET A C 1
ATOM 720 O O . MET A 1 92 ? 1.865 -7.432 -2.795 1.00 98.56 92 MET A O 1
ATOM 724 N N . LEU A 1 93 ? 0.562 -6.342 -4.264 1.00 98.75 93 LEU A N 1
ATOM 725 C CA . LEU A 1 93 ? 1.665 -5.727 -4.987 1.00 98.75 93 LEU A CA 1
ATOM 726 C C . LEU A 1 93 ? 1.867 -4.304 -4.481 1.00 98.75 93 LEU A C 1
ATOM 728 O O . LEU A 1 93 ? 0.927 -3.507 -4.427 1.00 98.75 93 LEU A O 1
ATOM 732 N N . VAL A 1 94 ? 3.109 -4.003 -4.126 1.00 98.56 94 VAL A N 1
ATOM 733 C CA . VAL A 1 94 ? 3.560 -2.729 -3.576 1.00 98.56 94 VAL A CA 1
ATOM 734 C C . VAL A 1 94 ? 4.619 -2.164 -4.513 1.00 98.56 94 VAL A C 1
ATOM 736 O O . VAL A 1 94 ? 5.541 -2.869 -4.911 1.00 98.56 94 VAL A O 1
ATOM 739 N N . GLY A 1 95 ? 4.475 -0.900 -4.882 1.00 98.19 95 GLY A N 1
ATOM 740 C CA . GLY A 1 95 ? 5.473 -0.143 -5.617 1.00 98.19 95 GLY A CA 1
ATOM 741 C C . GLY A 1 95 ? 6.439 0.479 -4.624 1.00 98.19 95 GLY A C 1
ATOM 742 O O . GLY A 1 95 ? 5.977 1.141 -3.696 1.00 98.19 95 GLY A O 1
ATOM 743 N N . LEU A 1 96 ? 7.744 0.288 -4.806 1.00 97.88 96 LEU A N 1
ATOM 744 C CA . LEU A 1 96 ? 8.774 0.827 -3.913 1.00 97.88 96 LEU A CA 1
ATOM 745 C C . LEU A 1 96 ? 9.947 1.386 -4.724 1.00 97.88 96 LEU A C 1
ATOM 747 O O . LEU A 1 96 ? 10.436 0.721 -5.632 1.00 97.88 96 LEU A O 1
ATOM 751 N N . ASN A 1 97 ? 10.411 2.587 -4.387 1.00 96.56 97 ASN A N 1
ATOM 752 C CA . ASN A 1 97 ? 11.499 3.281 -5.089 1.00 96.56 97 ASN A CA 1
ATOM 753 C C . ASN A 1 97 ? 12.878 3.116 -4.416 1.00 96.56 97 ASN A C 1
ATOM 755 O O . ASN A 1 97 ? 13.730 3.996 -4.513 1.00 96.56 97 ASN A O 1
ATOM 759 N N . ALA A 1 98 ? 13.099 1.992 -3.727 1.00 94.25 98 ALA A N 1
ATOM 760 C CA . ALA A 1 98 ? 14.301 1.761 -2.922 1.00 94.25 98 ALA A CA 1
ATOM 761 C C . ALA A 1 98 ? 15.602 1.711 -3.748 1.00 94.25 98 ALA A C 1
ATOM 763 O O . ALA A 1 98 ? 16.644 2.148 -3.266 1.00 94.25 98 ALA A O 1
ATOM 764 N N . ASP A 1 99 ? 15.547 1.204 -4.984 1.00 94.50 99 ASP A N 1
ATOM 765 C CA . ASP A 1 99 ? 16.728 1.103 -5.855 1.00 94.50 99 ASP A CA 1
ATOM 766 C C . ASP A 1 99 ? 16.952 2.379 -6.689 1.00 94.50 99 ASP A C 1
ATOM 768 O O . ASP A 1 99 ? 18.087 2.716 -7.035 1.00 94.50 99 ASP A O 1
ATOM 772 N N . ASN A 1 100 ? 15.876 3.097 -7.026 1.00 94.44 100 ASN A N 1
ATOM 773 C CA . ASN A 1 100 ? 15.909 4.342 -7.788 1.00 94.44 100 ASN A CA 1
ATOM 774 C C . ASN A 1 100 ? 14.776 5.269 -7.319 1.00 94.44 100 ASN A C 1
ATOM 776 O O . ASN A 1 100 ? 13.616 4.944 -7.570 1.00 94.44 100 ASN A O 1
ATOM 780 N N . PRO A 1 101 ? 15.072 6.459 -6.759 1.00 93.38 101 PRO A N 1
ATOM 781 C CA . PRO A 1 101 ? 14.054 7.375 -6.240 1.00 93.38 101 PRO A CA 1
ATOM 782 C C . PRO A 1 101 ? 12.970 7.788 -7.247 1.00 93.38 101 PRO A C 1
ATOM 784 O O . PRO A 1 101 ? 11.880 8.183 -6.837 1.00 93.38 101 PRO A O 1
ATOM 787 N N . GLN A 1 102 ? 13.258 7.705 -8.552 1.00 93.25 102 GLN A N 1
ATOM 788 C CA . GLN A 1 102 ? 12.351 8.103 -9.632 1.00 93.25 102 GLN A CA 1
ATOM 789 C C . GLN A 1 102 ? 11.419 6.983 -10.114 1.00 93.25 102 GLN A C 1
ATOM 791 O O . GLN A 1 102 ? 10.491 7.270 -10.867 1.00 93.25 102 GLN A O 1
ATOM 796 N N . LEU A 1 103 ? 11.666 5.723 -9.741 1.00 96.12 103 LEU A N 1
ATOM 797 C CA . LEU A 1 103 ? 10.954 4.569 -10.289 1.00 96.12 103 LEU A CA 1
ATOM 798 C C . LEU A 1 103 ? 10.522 3.610 -9.184 1.00 96.12 103 LEU A C 1
ATOM 800 O O . LEU A 1 103 ? 11.327 3.204 -8.356 1.00 96.12 103 LEU A O 1
ATOM 804 N N . HIS A 1 104 ? 9.262 3.180 -9.220 1.00 97.94 104 HIS A N 1
ATOM 805 C CA . HIS A 1 104 ? 8.748 2.168 -8.299 1.00 97.94 104 HIS A CA 1
ATOM 806 C C . HIS A 1 104 ? 8.880 0.778 -8.905 1.00 97.94 104 HIS A C 1
ATOM 808 O O . HIS A 1 104 ? 8.155 0.436 -9.841 1.00 97.94 104 HIS A O 1
ATOM 814 N N . ASP A 1 105 ? 9.784 -0.021 -8.352 1.00 98.50 105 ASP A N 1
ATOM 815 C CA . ASP A 1 105 ? 9.857 -1.461 -8.587 1.00 98.50 105 ASP A CA 1
ATOM 816 C C . ASP A 1 105 ? 8.636 -2.167 -7.990 1.00 98.50 105 ASP A C 1
ATOM 818 O O . ASP A 1 105 ? 8.019 -1.664 -7.047 1.00 98.50 105 ASP A O 1
ATOM 822 N N . VAL A 1 106 ? 8.299 -3.354 -8.501 1.00 98.75 106 VAL A N 1
ATOM 823 C CA . VAL A 1 106 ? 7.194 -4.153 -7.960 1.00 98.75 106 VAL A CA 1
ATOM 824 C C . VAL A 1 106 ? 7.726 -5.108 -6.905 1.00 98.75 106 VAL A C 1
ATOM 826 O O . VAL A 1 106 ? 8.564 -5.969 -7.179 1.00 98.75 106 VAL A O 1
ATOM 829 N N . TYR A 1 107 ? 7.163 -5.004 -5.711 1.00 98.62 107 TYR A N 1
ATOM 830 C CA . TYR A 1 107 ? 7.336 -5.944 -4.618 1.00 98.62 107 TYR A CA 1
ATOM 831 C C . TYR A 1 107 ? 6.028 -6.685 -4.359 1.00 98.62 107 TYR A C 1
ATOM 833 O O . TYR A 1 107 ? 4.940 -6.136 -4.529 1.00 98.62 107 TYR A O 1
ATOM 841 N N . ARG A 1 108 ? 6.126 -7.937 -3.921 1.00 98.69 108 ARG A N 1
ATOM 842 C CA . ARG A 1 108 ? 5.011 -8.714 -3.395 1.00 98.69 108 ARG A CA 1
ATOM 843 C C . ARG A 1 108 ? 5.102 -8.747 -1.879 1.00 98.69 108 ARG A C 1
ATOM 845 O O . ARG A 1 108 ? 6.096 -9.212 -1.331 1.00 98.69 108 ARG A O 1
ATOM 852 N N . TYR A 1 109 ? 4.050 -8.268 -1.232 1.00 98.56 109 TYR A N 1
ATOM 853 C CA . TYR A 1 109 ? 3.829 -8.417 0.195 1.00 98.56 109 TYR A CA 1
ATOM 854 C C . TYR A 1 109 ? 2.930 -9.632 0.443 1.00 98.56 109 TYR A C 1
ATOM 856 O O . TYR A 1 109 ? 1.828 -9.713 -0.114 1.00 98.56 109 TYR A O 1
ATOM 864 N N . ASP A 1 110 ? 3.417 -10.581 1.239 1.00 97.94 110 ASP A N 1
ATOM 865 C CA . ASP A 1 110 ? 2.624 -11.674 1.797 1.00 97.94 110 ASP A CA 1
ATOM 866 C C . ASP A 1 110 ? 2.107 -11.245 3.173 1.00 97.94 110 ASP A C 1
ATOM 868 O O . ASP A 1 110 ? 2.878 -11.088 4.121 1.00 97.94 110 ASP A O 1
ATOM 872 N N . LEU A 1 111 ? 0.793 -11.038 3.272 1.00 96.81 111 LEU A N 1
ATOM 873 C CA . LEU A 1 111 ? 0.143 -10.541 4.485 1.00 96.81 111 LEU A CA 1
ATOM 874 C C . LEU A 1 111 ? 0.225 -11.560 5.630 1.00 96.81 111 LEU A C 1
ATOM 876 O O . LEU A 1 111 ? 0.314 -11.174 6.790 1.00 96.81 111 LEU A O 1
ATOM 880 N N . ALA A 1 112 ? 0.206 -12.858 5.313 1.00 92.62 112 ALA A N 1
ATOM 881 C CA . ALA A 1 112 ? 0.201 -13.918 6.315 1.00 92.62 112 ALA A CA 1
ATOM 882 C C . ALA A 1 112 ? 1.608 -14.188 6.864 1.00 92.62 112 ALA A C 1
ATOM 884 O O . ALA A 1 112 ? 1.773 -14.440 8.056 1.00 92.62 112 ALA A O 1
ATOM 885 N N . ALA A 1 113 ? 2.621 -14.146 5.997 1.00 95.31 113 ALA A N 1
ATOM 886 C CA . ALA A 1 113 ? 4.017 -14.333 6.379 1.00 95.31 113 ALA A CA 1
ATOM 887 C C . ALA A 1 113 ? 4.683 -13.038 6.872 1.00 95.31 113 ALA A C 1
ATOM 889 O O . ALA A 1 113 ? 5.723 -13.098 7.528 1.00 95.31 113 ALA A O 1
ATOM 890 N N . GLY A 1 114 ? 4.115 -11.874 6.545 1.00 95.69 114 GLY A N 1
ATOM 891 C CA . GLY A 1 114 ? 4.701 -10.572 6.848 1.00 95.69 114 GLY A CA 1
ATOM 892 C C . GLY A 1 114 ? 5.968 -10.277 6.039 1.00 95.69 114 GLY A C 1
ATOM 893 O O . GLY A 1 114 ? 6.811 -9.506 6.499 1.00 95.69 114 GLY A O 1
ATOM 894 N N . THR A 1 115 ? 6.133 -10.893 4.863 1.00 97.62 115 THR A N 1
ATOM 895 C CA . THR A 1 115 ? 7.342 -10.781 4.031 1.00 97.62 115 THR A CA 1
ATOM 896 C C . THR A 1 115 ? 7.115 -9.894 2.812 1.00 97.62 115 THR A C 1
ATOM 898 O O . THR A 1 115 ? 6.049 -9.915 2.201 1.00 97.62 115 THR A O 1
ATOM 901 N N . LEU A 1 116 ? 8.135 -9.114 2.443 1.00 98.31 116 LEU A N 1
ATOM 902 C CA . LEU A 1 116 ? 8.135 -8.240 1.271 1.00 98.31 116 LEU A CA 1
ATOM 903 C C . LEU A 1 116 ? 9.293 -8.627 0.344 1.00 98.31 116 LEU A C 1
ATOM 905 O O . LEU A 1 116 ? 10.457 -8.517 0.725 1.00 98.31 116 LEU A O 1
ATOM 909 N N . GLU A 1 117 ? 8.983 -9.052 -0.879 1.00 98.19 117 GLU A N 1
ATOM 910 C CA . GLU A 1 117 ? 9.972 -9.553 -1.841 1.00 98.19 117 GLU A CA 1
ATOM 911 C C . GLU A 1 117 ? 9.879 -8.806 -3.172 1.00 98.19 117 GLU A C 1
ATOM 913 O O . GLU A 1 117 ? 8.786 -8.628 -3.708 1.00 98.19 117 GLU A O 1
ATOM 918 N N . LYS A 1 118 ? 11.014 -8.377 -3.737 1.00 98.19 118 LYS A N 1
ATOM 919 C CA . LYS A 1 118 ? 11.044 -7.759 -5.071 1.00 98.19 118 LYS A CA 1
ATOM 920 C C . LYS A 1 118 ? 10.711 -8.816 -6.123 1.00 98.19 118 LYS A C 1
ATOM 922 O O . LYS A 1 118 ? 11.360 -9.858 -6.164 1.00 98.19 118 LYS A O 1
ATOM 927 N N . VAL A 1 119 ? 9.727 -8.542 -6.975 1.00 98.25 119 VAL A N 1
ATOM 928 C CA . VAL A 1 119 ? 9.285 -9.468 -8.031 1.00 98.25 119 VAL A CA 1
ATOM 929 C C . VAL A 1 119 ? 9.543 -8.948 -9.440 1.00 98.25 119 VAL A C 1
ATOM 931 O O . VAL A 1 119 ? 9.686 -9.763 -10.342 1.00 98.25 119 VAL A O 1
ATOM 934 N N . GLU A 1 120 ? 9.635 -7.631 -9.634 1.00 98.31 120 GLU A N 1
ATOM 935 C CA . GLU A 1 120 ? 9.931 -7.029 -10.939 1.00 98.31 120 GLU A CA 1
ATOM 936 C C . GLU A 1 120 ? 10.698 -5.714 -10.757 1.00 98.31 120 GLU A C 1
ATOM 938 O O . GLU A 1 120 ? 10.365 -4.911 -9.881 1.00 98.31 120 GLU A O 1
ATOM 943 N N . ALA A 1 121 ? 11.722 -5.489 -11.583 1.00 98.38 121 ALA A N 1
ATOM 944 C CA . ALA A 1 121 ? 12.424 -4.210 -11.636 1.00 98.38 121 ALA A CA 1
ATOM 945 C C . ALA A 1 121 ? 11.738 -3.282 -12.643 1.00 98.38 121 ALA A C 1
ATOM 947 O O . ALA A 1 121 ? 11.347 -3.717 -13.722 1.00 98.38 121 ALA A O 1
ATOM 948 N N . ASN A 1 122 ? 11.606 -2.001 -12.317 1.00 98.00 122 ASN A N 1
ATOM 949 C CA . ASN A 1 122 ? 10.970 -1.025 -13.182 1.00 98.00 122 ASN A CA 1
ATOM 950 C C . ASN A 1 122 ? 11.925 -0.581 -14.304 1.00 98.00 122 ASN A C 1
ATOM 952 O O . ASN A 1 122 ? 12.925 0.081 -14.021 1.00 98.00 122 ASN A O 1
ATOM 956 N N . PRO A 1 123 ? 11.627 -0.883 -15.585 1.00 96.25 123 PRO A N 1
ATOM 957 C CA . PRO A 1 123 ? 12.502 -0.521 -16.697 1.00 96.25 123 PRO A CA 1
ATOM 958 C C . PRO A 1 123 ? 12.365 0.950 -17.137 1.00 96.25 123 PRO A C 1
ATOM 960 O O . PRO A 1 123 ? 13.012 1.346 -18.104 1.00 96.25 123 PRO A O 1
ATOM 963 N N . GLY A 1 124 ? 11.517 1.751 -16.479 1.00 95.94 124 GLY A N 1
ATOM 964 C CA . GLY A 1 124 ? 11.223 3.144 -16.850 1.00 95.94 124 GLY A CA 1
ATOM 965 C C . GLY A 1 124 ? 9.731 3.459 -17.007 1.00 95.94 124 GLY A C 1
ATOM 966 O O . GLY A 1 124 ? 9.366 4.442 -17.648 1.00 95.94 124 GLY A O 1
ATOM 967 N N . TYR A 1 125 ? 8.850 2.618 -16.471 1.00 96.94 125 TYR A N 1
ATOM 968 C CA . TYR A 1 125 ? 7.411 2.835 -16.465 1.00 96.94 125 TYR A CA 1
ATOM 969 C C . TYR A 1 125 ? 7.001 3.839 -15.392 1.00 96.94 125 TYR A C 1
ATOM 971 O O . TYR A 1 125 ? 7.385 3.732 -14.227 1.00 96.94 125 TYR A O 1
ATOM 979 N N . ALA A 1 126 ? 6.139 4.769 -15.791 1.00 94.69 126 ALA A N 1
ATOM 980 C CA . ALA A 1 126 ? 5.460 5.697 -14.899 1.00 94.69 126 ALA A CA 1
ATOM 981 C C . ALA A 1 126 ? 4.264 5.044 -14.179 1.00 94.69 126 ALA A C 1
ATOM 983 O O . ALA A 1 126 ? 3.864 5.507 -13.116 1.00 94.69 126 ALA A O 1
ATOM 984 N N . ALA A 1 127 ? 3.690 3.970 -14.736 1.00 95.69 127 ALA A N 1
ATOM 985 C CA . ALA A 1 127 ? 2.673 3.159 -14.066 1.00 95.69 127 ALA A CA 1
ATOM 986 C C . ALA A 1 127 ? 2.722 1.699 -14.535 1.00 95.69 127 ALA A C 1
ATOM 988 O O . ALA A 1 127 ? 3.041 1.424 -15.690 1.00 95.69 127 ALA A O 1
ATOM 989 N N . TRP A 1 128 ? 2.356 0.765 -13.662 1.00 98.12 128 TRP A N 1
ATOM 990 C CA . TRP A 1 128 ? 2.290 -0.663 -13.979 1.00 98.12 128 TRP A CA 1
ATOM 991 C C . TRP A 1 128 ? 0.900 -1.075 -14.468 1.00 98.12 128 TRP A C 1
ATOM 993 O O . TRP A 1 128 ? -0.111 -0.629 -13.928 1.00 98.12 128 TRP A O 1
ATOM 1003 N N . LEU A 1 129 ? 0.841 -1.979 -15.450 1.00 97.94 129 LEU A N 1
ATOM 1004 C CA . LEU A 1 129 ? -0.377 -2.708 -15.798 1.00 97.94 129 LEU A CA 1
ATOM 1005 C C . LEU A 1 129 ? -0.347 -4.066 -15.098 1.00 97.94 129 LEU A C 1
ATOM 1007 O O . LEU A 1 129 ? 0.518 -4.899 -15.365 1.00 97.94 129 LEU A O 1
ATOM 1011 N N . ILE A 1 130 ? -1.303 -4.287 -14.201 1.00 98.44 130 ILE A N 1
ATOM 1012 C CA . ILE A 1 130 ? -1.411 -5.498 -13.385 1.00 98.44 130 ILE A CA 1
ATOM 1013 C C . ILE A 1 130 ? -2.793 -6.107 -13.606 1.00 98.44 130 ILE A C 1
ATOM 1015 O O . ILE A 1 130 ? -3.799 -5.397 -13.587 1.00 98.44 130 ILE A O 1
ATOM 1019 N N . ASP A 1 131 ? -2.850 -7.420 -13.823 1.00 97.81 131 ASP A N 1
ATOM 1020 C CA . ASP A 1 131 ? -4.121 -8.130 -13.973 1.00 97.81 131 ASP A CA 1
ATOM 1021 C C . ASP A 1 131 ? -4.716 -8.608 -12.635 1.00 97.81 131 ASP A C 1
ATOM 1023 O O . ASP A 1 131 ? -4.135 -8.461 -11.558 1.00 97.81 131 ASP A O 1
ATOM 1027 N N . SER A 1 132 ? -5.909 -9.205 -12.694 1.00 97.50 132 SER A N 1
ATOM 1028 C CA . SER A 1 132 ? -6.592 -9.730 -11.505 1.00 97.50 132 SER A CA 1
ATOM 1029 C C . SER A 1 132 ? -5.875 -10.913 -10.846 1.00 97.50 132 SER A C 1
ATOM 1031 O O . SER A 1 132 ? -6.127 -11.163 -9.670 1.00 97.50 132 SER A O 1
ATOM 1033 N N . ASP A 1 133 ? -4.953 -11.575 -11.549 1.00 98.06 133 ASP A N 1
ATOM 1034 C CA . ASP A 1 133 ? -4.117 -12.644 -10.997 1.00 98.06 133 ASP A CA 1
ATOM 1035 C C . ASP A 1 133 ? -2.824 -12.103 -10.346 1.00 98.06 133 ASP A C 1
ATOM 1037 O O . ASP A 1 133 ? -1.897 -12.864 -10.050 1.00 98.06 133 ASP A O 1
ATOM 1041 N N . LEU A 1 134 ? -2.725 -10.777 -10.164 1.00 98.06 134 LEU A N 1
ATOM 1042 C CA . LEU A 1 134 ? -1.543 -10.078 -9.651 1.00 98.06 134 LEU A CA 1
ATOM 1043 C C . LEU A 1 134 ? -0.274 -10.374 -10.464 1.00 98.06 134 LEU A C 1
ATOM 1045 O O . LEU A 1 134 ? 0.829 -10.488 -9.913 1.00 98.06 134 LEU A O 1
ATOM 1049 N N . ARG A 1 135 ? -0.420 -10.504 -11.787 1.00 98.00 135 ARG A N 1
ATOM 1050 C CA . ARG A 1 135 ? 0.705 -10.586 -12.719 1.00 98.00 135 ARG A CA 1
ATOM 1051 C C . ARG A 1 135 ? 0.927 -9.237 -13.382 1.00 98.00 135 ARG A C 1
ATOM 1053 O O . ARG A 1 135 ? -0.015 -8.611 -13.866 1.00 98.00 135 ARG A O 1
ATOM 1060 N N . VAL A 1 136 ? 2.190 -8.826 -13.442 1.00 97.94 136 VAL A N 1
ATOM 1061 C CA . VAL A 1 136 ? 2.622 -7.679 -14.241 1.00 97.94 136 VAL A CA 1
ATOM 1062 C C . VAL A 1 136 ? 2.453 -8.034 -15.717 1.00 97.94 136 VAL A C 1
ATOM 1064 O O . VAL A 1 136 ? 2.914 -9.081 -16.174 1.00 97.94 136 VAL A O 1
ATOM 1067 N N . ARG A 1 137 ? 1.740 -7.180 -16.447 1.00 97.94 137 ARG A N 1
ATOM 1068 C CA . ARG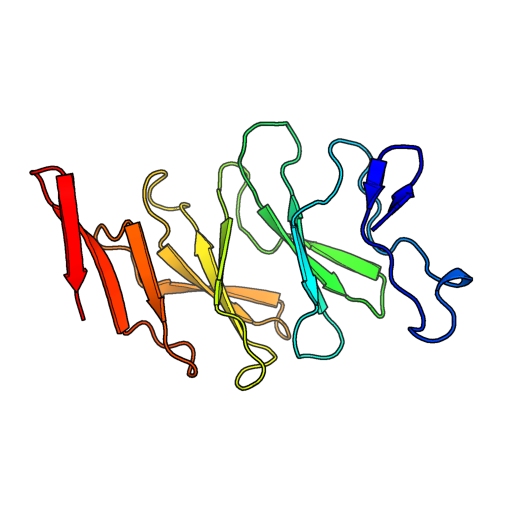 A 1 137 ? 1.436 -7.323 -17.877 1.00 97.94 137 ARG A CA 1
ATOM 1069 C C . ARG A 1 137 ? 2.078 -6.231 -18.723 1.00 97.94 137 ARG A C 1
ATOM 1071 O O . ARG A 1 137 ? 1.685 -6.075 -19.865 1.00 97.94 137 ARG A O 1
ATOM 1078 N N . GLY A 1 138 ? 2.994 -5.463 -18.141 1.00 97.56 138 GLY A N 1
ATOM 1079 C CA . GLY A 1 138 ? 3.644 -4.323 -18.770 1.00 97.56 138 GLY A CA 1
ATOM 1080 C C . GLY A 1 138 ? 3.395 -3.032 -17.996 1.00 97.56 138 GLY A C 1
ATOM 1081 O O . GLY A 1 138 ? 3.160 -3.055 -16.785 1.00 97.56 138 GLY A O 1
ATOM 1082 N N . GLY A 1 139 ? 3.447 -1.898 -18.683 1.00 97.44 139 GLY A N 1
ATOM 1083 C CA . GLY A 1 139 ? 3.368 -0.593 -18.045 1.00 97.44 139 GLY A CA 1
ATOM 1084 C C . GLY A 1 139 ? 3.159 0.556 -19.017 1.00 97.44 139 GLY A C 1
ATOM 1085 O O . GLY A 1 139 ? 3.235 0.414 -20.236 1.00 97.44 139 GLY A O 1
ATOM 1086 N N . PHE A 1 140 ? 2.865 1.715 -18.451 1.00 96.81 140 PHE A N 1
ATOM 1087 C CA . PHE A 1 140 ? 2.776 2.976 -19.160 1.00 96.81 140 PHE A 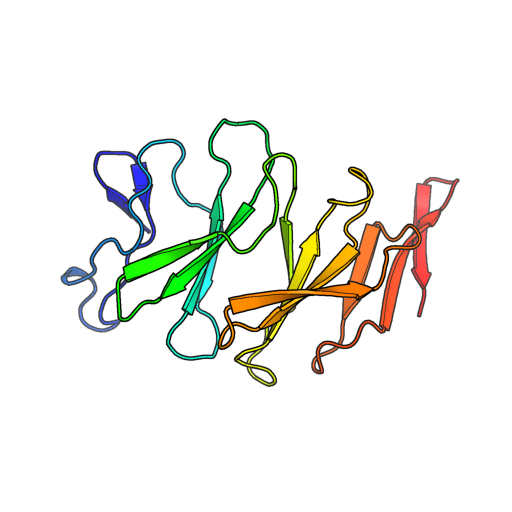CA 1
ATOM 1088 C C . PHE A 1 140 ? 4.116 3.705 -19.059 1.00 96.81 140 PHE A C 1
ATOM 1090 O O . PHE A 1 140 ? 4.628 3.906 -17.957 1.00 96.81 140 PHE A O 1
ATOM 1097 N N . ALA A 1 141 ? 4.669 4.111 -20.197 1.00 95.69 141 ALA A N 1
ATOM 1098 C CA . ALA A 1 141 ? 5.907 4.875 -20.286 1.00 95.69 141 ALA A CA 1
ATOM 1099 C C . ALA A 1 141 ? 5.648 6.241 -20.928 1.00 95.69 141 ALA A C 1
ATOM 1101 O O . ALA A 1 141 ? 4.809 6.362 -21.825 1.00 95.69 141 ALA A O 1
ATOM 1102 N N . MET A 1 142 ? 6.400 7.250 -20.491 1.00 93.50 142 MET A N 1
ATOM 1103 C CA . MET A 1 142 ? 6.442 8.550 -21.158 1.00 93.50 142 MET A CA 1
ATOM 1104 C C . MET A 1 142 ? 7.380 8.480 -22.365 1.00 93.50 142 MET A C 1
ATOM 1106 O O . MET A 1 142 ? 8.426 7.835 -22.300 1.00 93.50 142 MET A O 1
ATOM 1110 N N . THR A 1 143 ? 7.013 9.140 -23.458 1.00 92.50 143 THR A N 1
ATOM 1111 C CA . THR A 1 143 ? 7.880 9.314 -24.630 1.00 92.50 143 THR A CA 1
ATOM 1112 C C . THR A 1 143 ? 8.631 10.644 -24.555 1.00 92.50 143 THR A C 1
ATOM 1114 O O . THR A 1 143 ? 8.208 11.570 -23.861 1.00 92.50 143 THR A O 1
ATOM 1117 N N . ASP A 1 144 ? 9.745 10.758 -25.284 1.00 91.25 144 ASP A N 1
ATOM 1118 C CA . ASP A 1 144 ? 10.612 11.951 -25.260 1.00 91.25 144 ASP A CA 1
ATOM 1119 C C . ASP A 1 144 ? 9.894 13.242 -25.693 1.00 91.25 144 ASP A C 1
ATOM 1121 O O . ASP A 1 144 ? 10.274 14.340 -25.290 1.00 91.25 144 ASP A O 1
ATOM 1125 N N . ASP A 1 145 ? 8.840 13.126 -26.505 1.00 93.69 145 ASP A N 1
ATOM 1126 C CA . ASP A 1 145 ? 7.991 14.239 -26.942 1.00 93.69 145 ASP A CA 1
ATOM 1127 C C . ASP A 1 145 ? 6.888 14.609 -25.928 1.00 93.69 145 ASP A C 1
ATOM 1129 O O . ASP A 1 145 ? 6.036 15.452 -26.216 1.00 93.69 145 ASP A O 1
ATOM 1133 N N . GLY A 1 146 ? 6.900 14.001 -24.738 1.00 89.31 146 GLY A N 1
ATOM 1134 C CA . GLY A 1 146 ? 5.914 14.216 -23.678 1.00 89.31 146 GLY A CA 1
ATOM 1135 C C . GLY A 1 146 ? 4.608 13.439 -23.866 1.00 89.31 146 GLY A C 1
ATOM 1136 O O . GLY A 1 146 ? 3.672 13.629 -23.088 1.00 89.31 146 GLY A O 1
ATOM 1137 N N . GLY A 1 147 ? 4.530 12.576 -24.882 1.00 92.62 147 GLY A N 1
ATOM 1138 C CA . GLY A 1 147 ? 3.444 11.617 -25.060 1.00 92.62 147 GLY A CA 1
ATOM 1139 C C . GLY A 1 147 ? 3.522 10.431 -24.092 1.00 92.62 147 GLY A C 1
ATOM 1140 O O . GLY A 1 147 ? 4.363 10.368 -23.195 1.00 92.62 147 GLY A O 1
ATOM 1141 N N . GLY A 1 148 ? 2.617 9.469 -24.274 1.00 93.44 148 GLY A N 1
ATOM 1142 C CA . GLY A 1 148 ? 2.543 8.268 -23.449 1.00 93.44 148 GLY A CA 1
ATOM 1143 C C . GLY A 1 148 ? 2.225 7.025 -24.268 1.00 93.44 148 GLY A C 1
ATOM 1144 O O . GLY A 1 148 ? 1.395 7.071 -25.178 1.00 93.44 148 GLY A O 1
ATOM 1145 N N . VAL A 1 149 ? 2.860 5.905 -23.931 1.00 95.25 149 VAL A N 1
ATOM 1146 C CA . VAL A 1 149 ? 2.664 4.612 -24.594 1.00 95.25 149 VAL A CA 1
ATOM 1147 C C . VAL A 1 149 ? 2.412 3.518 -23.562 1.00 95.25 149 VAL A C 1
ATOM 1149 O O . VAL A 1 149 ? 3.053 3.467 -22.516 1.00 95.25 149 VAL A O 1
ATOM 1152 N N . THR A 1 150 ? 1.460 2.633 -23.856 1.00 95.06 150 THR A N 1
ATOM 1153 C CA . THR A 1 150 ? 1.274 1.387 -23.102 1.00 95.06 150 THR A CA 1
ATOM 1154 C C . THR A 1 150 ? 2.109 0.292 -23.745 1.00 95.06 150 THR A C 1
ATOM 1156 O O . THR A 1 150 ? 1.979 0.033 -24.942 1.00 95.06 150 THR A O 1
ATOM 1159 N N . LEU A 1 151 ? 2.953 -0.340 -22.944 1.00 92.12 151 LEU A N 1
ATOM 1160 C CA . LEU A 1 151 ? 3.813 -1.453 -23.318 1.00 92.12 151 LEU A CA 1
ATOM 1161 C C . LEU A 1 151 ? 3.275 -2.703 -22.618 1.00 92.12 151 LEU A C 1
ATOM 1163 O O . LEU A 1 151 ? 2.939 -2.628 -21.437 1.00 92.12 151 LEU A O 1
ATOM 1167 N N . LEU A 1 152 ? 3.143 -3.805 -23.360 1.00 88.69 152 LEU A N 1
ATOM 1168 C CA . LEU A 1 152 ? 2.572 -5.080 -22.907 1.00 88.69 152 LEU A CA 1
ATOM 1169 C C . LEU A 1 152 ? 3.585 -6.220 -23.041 1.00 88.69 152 LEU A C 1
ATOM 1171 O O . LEU A 1 152 ? 4.377 -6.160 -24.010 1.00 88.69 152 LEU A O 1
#

Foldseek 3Di:
DDDDVHAAADWDDDPVCCVPIDGLDDDDPHHWDAWDDFLPVFWIKTWDDDPPPQATWIWIAGPVVSDIDTLDDDNNKHKDFQDGDNVCRQWTWMFICPPHVQGTFTWIAGNVVSHIGGDGGGPAAPHFDADPVRDTPFHWHADPVRDIDTDD

pLDDT: mean 95.12, std 4.08, range [74.69, 98.75]

Secondary structure (DSSP, 8-state):
-EEETTEEE-EE--TT-GGG-EES----SS---EEEE-TTSSEEEEEE-SSSS---EEEEEETTT--EEE-S-SSS--EEEEEE-TTSTTEEEEEE-SS-TT--EEEEEETTTTEEEEEE--SS-SEEEE-TTS-EEEEEEE-TTS-EEEE-

Sequence (152 aa):
MAPEDGVLNVWVGPADRPSEAGAVTHDRDRGIRTYSFCHDDRTLVYLQDTEGDENWRLYALDLASGESQLVTPGTDVHAMVLAHNRWHPTSMLVGLNADNPQLHDVYRYDLAAGTLEKVEANPGYAAWLIDSDLRVRGGFAMTDDGGGVTLL

Radius of gyration: 16.95 Å; chains: 1; bounding box: 41×30×48 Å